Protein AF-A0AAN8C129-F1 (afdb_monomer_lite)

Organism: NCBI:txid159716

Structure (mmCIF, N/CA/C/O backbone):
data_AF-A0AAN8C129-F1
#
_entry.id   AF-A0AAN8C129-F1
#
loop_
_atom_site.group_PDB
_atom_site.id
_atom_site.type_symbol
_atom_site.label_atom_id
_atom_site.label_alt_id
_atom_site.label_comp_id
_atom_site.label_asym_id
_atom_site.label_entity_id
_atom_site.label_seq_id
_atom_site.pdbx_PDB_ins_code
_atom_site.Cartn_x
_atom_site.Cartn_y
_atom_site.Cartn_z
_atom_site.occupancy
_atom_site.B_iso_or_equiv
_atom_site.auth_seq_id
_atom_site.auth_comp_id
_atom_site.auth_asym_id
_atom_site.auth_atom_id
_atom_site.pdbx_PDB_model_num
ATOM 1 N N . MET A 1 1 ? 34.364 12.014 88.360 1.00 37.16 1 MET A N 1
ATOM 2 C CA . MET A 1 1 ? 34.337 11.583 86.948 1.00 37.16 1 MET A CA 1
ATOM 3 C C . MET A 1 1 ? 32.958 11.896 86.397 1.00 37.16 1 MET A C 1
ATOM 5 O O . MET A 1 1 ? 31.970 11.493 86.994 1.00 37.16 1 MET A O 1
ATOM 9 N N . GLU A 1 2 ? 32.929 12.710 85.346 1.00 46.66 2 GLU A N 1
ATOM 10 C CA . GLU A 1 2 ? 31.750 13.210 84.631 1.00 46.66 2 GLU A CA 1
ATOM 11 C C . GLU A 1 2 ? 30.920 12.053 84.043 1.00 46.66 2 GLU A C 1
ATOM 13 O O . GLU A 1 2 ? 31.476 11.135 83.444 1.00 46.66 2 GLU A O 1
ATOM 18 N N . GLY A 1 3 ? 29.594 12.095 84.185 1.00 42.53 3 GLY A N 1
ATOM 19 C CA . GLY A 1 3 ? 28.693 11.051 83.686 1.00 42.53 3 GLY A CA 1
ATOM 20 C C . GLY A 1 3 ? 27.342 11.611 83.254 1.00 42.53 3 GLY A C 1
ATOM 21 O O . GLY A 1 3 ? 26.311 11.287 83.833 1.00 42.53 3 GLY A O 1
ATOM 22 N N . ARG A 1 4 ? 27.342 12.486 82.245 1.00 45.75 4 ARG A N 1
ATOM 23 C CA . ARG A 1 4 ? 26.137 13.079 81.644 1.00 45.75 4 ARG A CA 1
ATOM 24 C C . ARG A 1 4 ? 25.381 12.002 80.848 1.00 45.75 4 ARG A C 1
ATOM 26 O O . ARG A 1 4 ? 25.879 11.539 79.824 1.00 45.75 4 ARG A O 1
ATOM 33 N N . ARG A 1 5 ? 24.180 11.598 81.281 1.00 52.62 5 ARG A N 1
ATOM 34 C CA . ARG A 1 5 ? 23.307 10.676 80.526 1.00 52.62 5 ARG A CA 1
ATOM 35 C C . ARG A 1 5 ? 22.018 11.403 80.129 1.00 52.62 5 ARG A C 1
ATOM 37 O O . ARG A 1 5 ? 21.308 11.936 80.974 1.00 52.62 5 ARG A O 1
ATOM 44 N N . ALA A 1 6 ? 21.792 11.489 78.818 1.00 58.91 6 ALA A N 1
ATOM 45 C CA . ALA A 1 6 ? 20.725 12.252 78.173 1.00 58.91 6 ALA A CA 1
ATOM 46 C C . ALA A 1 6 ? 19.313 11.764 78.556 1.00 58.91 6 ALA A C 1
ATOM 48 O O . ALA A 1 6 ? 19.126 10.562 78.770 1.00 58.91 6 ALA A O 1
ATOM 49 N N . PRO A 1 7 ? 18.296 12.649 78.574 1.00 45.47 7 PRO A N 1
ATOM 50 C CA . PRO A 1 7 ? 16.923 12.224 78.774 1.00 45.47 7 PRO A CA 1
ATOM 51 C C . PRO A 1 7 ? 16.433 11.515 77.507 1.00 45.47 7 PRO A C 1
ATOM 53 O O . PRO A 1 7 ? 16.384 12.085 76.414 1.00 45.47 7 PRO A O 1
ATOM 56 N N . ARG A 1 8 ? 16.081 10.239 77.662 1.00 48.97 8 ARG A N 1
ATOM 57 C CA . ARG A 1 8 ? 15.395 9.439 76.648 1.00 48.97 8 ARG A CA 1
ATOM 58 C C . ARG A 1 8 ? 14.012 10.064 76.444 1.00 48.97 8 ARG A C 1
ATOM 60 O O . ARG A 1 8 ? 13.158 9.964 77.318 1.00 48.97 8 ARG A O 1
ATOM 67 N N . ARG A 1 9 ? 13.801 10.744 75.313 1.00 44.56 9 ARG A N 1
ATOM 68 C CA . ARG A 1 9 ? 12.475 11.225 74.907 1.00 44.56 9 ARG A CA 1
ATOM 69 C C . ARG A 1 9 ? 11.603 10.005 74.615 1.00 44.56 9 ARG A C 1
ATOM 71 O O . ARG A 1 9 ? 11.761 9.360 73.583 1.00 44.56 9 ARG A O 1
ATOM 78 N N . THR A 1 10 ? 10.725 9.660 75.549 1.00 46.16 10 THR A N 1
ATOM 79 C CA . THR A 1 10 ? 9.624 8.727 75.317 1.00 46.16 10 THR A CA 1
ATOM 80 C C . THR A 1 10 ? 8.627 9.407 74.389 1.00 46.16 10 THR A C 1
ATOM 82 O O . THR A 1 10 ? 7.914 10.325 74.788 1.00 46.16 10 THR A O 1
ATOM 85 N N . LEU A 1 11 ? 8.636 8.989 73.124 1.00 49.28 11 LEU A N 1
ATOM 86 C CA . LEU A 1 11 ? 7.640 9.361 72.130 1.00 49.28 11 LEU A CA 1
ATOM 87 C C . LEU A 1 11 ? 6.308 8.723 72.558 1.00 49.28 11 LEU A C 1
ATOM 89 O O . LEU A 1 11 ? 6.124 7.516 72.414 1.00 49.28 11 LEU A O 1
ATOM 93 N N . SER A 1 12 ? 5.420 9.517 73.157 1.00 51.78 12 SER A N 1
ATOM 94 C CA . SER A 1 12 ? 4.044 9.106 73.439 1.00 51.78 12 SER A CA 1
ATOM 95 C C . SER A 1 12 ? 3.345 8.865 72.105 1.00 51.78 12 SER A C 1
ATOM 97 O O . SER A 1 12 ? 3.180 9.791 71.313 1.00 51.78 12 SER A O 1
ATOM 99 N N . ALA A 1 13 ? 2.998 7.612 71.826 1.00 50.47 13 ALA A N 1
ATOM 100 C CA . ALA A 1 13 ? 2.243 7.252 70.639 1.00 50.47 13 ALA A CA 1
ATOM 101 C C . ALA A 1 13 ? 0.787 7.697 70.831 1.00 50.47 13 ALA A C 1
ATOM 103 O O . ALA A 1 13 ? 0.021 7.046 71.539 1.00 50.47 13 ALA A O 1
ATOM 104 N N . ASP A 1 14 ? 0.416 8.820 70.217 1.00 52.75 14 ASP A N 1
ATOM 105 C CA . ASP A 1 14 ? -0.973 9.265 70.153 1.00 52.75 14 ASP A CA 1
ATOM 106 C C . ASP A 1 14 ? -1.791 8.289 69.280 1.00 52.75 14 ASP A C 1
ATOM 108 O O . ASP A 1 14 ? -1.520 8.158 68.077 1.00 52.75 14 ASP A O 1
ATOM 112 N N . PRO A 1 15 ? -2.822 7.612 69.824 1.00 55.88 15 PRO A N 1
ATOM 113 C CA . PRO A 1 15 ? -3.571 6.571 69.109 1.00 55.88 15 PRO A CA 1
ATOM 114 C C . PRO A 1 15 ? -4.330 7.106 67.882 1.00 55.88 15 PRO A C 1
ATOM 116 O O . PRO A 1 15 ? -4.676 6.351 66.974 1.00 55.88 15 PRO A O 1
ATOM 119 N N . LYS A 1 16 ? -4.545 8.426 67.811 1.00 54.38 16 LYS A N 1
ATOM 120 C CA . LYS A 1 16 ? -5.232 9.106 66.704 1.00 54.38 16 LYS A CA 1
ATOM 121 C C . LYS A 1 16 ? -4.349 9.266 65.457 1.00 54.38 16 LYS A C 1
ATOM 123 O O . LYS A 1 16 ? -4.866 9.265 64.343 1.00 54.38 16 LYS A O 1
ATOM 128 N N . VAL A 1 17 ? -3.026 9.348 65.635 1.00 55.78 17 VAL A N 1
ATOM 129 C CA . VAL A 1 17 ? -2.042 9.461 64.539 1.00 55.78 17 VAL A CA 1
ATOM 130 C C . VAL A 1 17 ? -1.794 8.099 63.883 1.00 55.78 17 VAL A C 1
ATOM 132 O O . VAL A 1 17 ? -1.679 8.013 62.661 1.00 55.78 17 VAL A O 1
ATOM 135 N N . GLY A 1 18 ? -1.804 7.019 64.674 1.00 56.31 18 GLY A N 1
ATOM 136 C CA . GLY A 1 18 ? -1.664 5.649 64.168 1.00 56.31 18 GLY A CA 1
ATOM 137 C C . GLY A 1 18 ? -2.826 5.208 63.271 1.00 56.31 18 GLY A C 1
ATOM 138 O O . GLY A 1 18 ? -2.606 4.534 62.266 1.00 56.31 18 GLY A O 1
ATOM 139 N N . ALA A 1 19 ? -4.053 5.640 63.577 1.00 60.06 19 ALA A N 1
ATOM 140 C CA . ALA A 1 19 ? -5.239 5.322 62.778 1.00 60.06 19 ALA A CA 1
ATOM 141 C C . ALA A 1 19 ? -5.214 5.986 61.388 1.00 60.06 19 ALA A C 1
ATOM 143 O O . ALA A 1 19 ? -5.553 5.361 60.388 1.00 60.06 19 ALA A O 1
ATOM 144 N N . LEU A 1 20 ? -4.757 7.238 61.293 1.00 60.72 20 LEU A N 1
ATOM 145 C CA . LEU A 1 20 ? -4.672 7.935 60.008 1.00 60.72 20 LEU A CA 1
ATOM 146 C C . LEU A 1 20 ? -3.512 7.403 59.149 1.00 60.72 20 LEU A C 1
ATOM 148 O O . LEU A 1 20 ? -3.668 7.205 57.946 1.00 60.72 20 LEU A O 1
ATOM 152 N N . ALA A 1 21 ? -2.370 7.104 59.776 1.00 64.44 21 ALA A N 1
ATOM 153 C CA . ALA A 1 21 ? -1.211 6.529 59.096 1.00 64.44 21 ALA A CA 1
ATOM 154 C C . ALA A 1 21 ? -1.483 5.111 58.560 1.00 64.44 21 ALA A C 1
ATOM 156 O O . ALA A 1 21 ? -1.028 4.767 57.471 1.00 64.44 21 ALA A O 1
ATOM 157 N N . THR A 1 22 ? -2.263 4.302 59.284 1.00 65.25 22 THR A N 1
ATOM 158 C CA . THR A 1 22 ? -2.673 2.963 58.828 1.00 65.25 22 THR A CA 1
ATOM 159 C C . THR A 1 22 ? -3.701 3.021 57.703 1.00 65.25 22 THR A C 1
ATOM 161 O O . THR A 1 22 ? -3.589 2.237 56.766 1.00 65.25 22 THR A O 1
ATOM 164 N N . LEU A 1 23 ? -4.638 3.975 57.717 1.00 64.75 23 LEU A N 1
ATOM 165 C CA . LEU A 1 23 ? -5.583 4.176 56.610 1.00 64.75 23 LEU A CA 1
ATOM 166 C C . LEU A 1 23 ? -4.886 4.637 55.321 1.00 64.75 23 LEU A C 1
ATOM 168 O O . LEU A 1 23 ? -5.188 4.118 54.249 1.00 64.75 23 LEU A O 1
ATOM 172 N N . ILE A 1 24 ? -3.919 5.556 55.421 1.00 70.19 24 ILE A N 1
ATOM 173 C CA . ILE A 1 24 ? -3.118 6.027 54.277 1.00 70.19 24 ILE A CA 1
ATOM 174 C C . ILE A 1 24 ? -2.178 4.920 53.775 1.00 70.19 24 ILE A C 1
ATOM 176 O O . ILE A 1 24 ? -2.064 4.708 52.569 1.00 70.19 24 ILE A O 1
ATOM 180 N N . GLY A 1 25 ? -1.549 4.168 54.684 1.00 69.38 25 GLY A N 1
ATOM 181 C CA . GLY A 1 25 ? -0.723 3.009 54.338 1.00 69.38 25 GLY A CA 1
ATOM 182 C C . GLY A 1 25 ? -1.524 1.884 53.677 1.00 69.38 25 GLY A C 1
ATOM 183 O O . GLY A 1 25 ? -1.066 1.298 52.702 1.00 69.38 25 GLY A O 1
ATOM 184 N N . CYS A 1 26 ? -2.748 1.627 54.146 1.00 66.88 26 CYS A N 1
ATOM 185 C CA . CYS A 1 26 ? -3.666 0.657 53.552 1.00 66.88 26 CYS A CA 1
ATOM 186 C C . CYS A 1 26 ? -4.143 1.105 52.159 1.00 66.88 26 CYS A C 1
ATOM 188 O O . CYS A 1 26 ? -4.176 0.287 51.246 1.00 66.88 26 CYS A O 1
ATOM 190 N N . TRP A 1 27 ? -4.401 2.404 51.954 1.00 65.94 27 TRP A N 1
ATOM 191 C CA . TRP A 1 27 ? -4.682 2.983 50.631 1.00 65.94 27 TRP A CA 1
ATOM 192 C C . TRP A 1 27 ? -3.496 2.877 49.657 1.00 65.94 27 TRP A C 1
ATOM 194 O O . TRP A 1 27 ? -3.701 2.606 48.477 1.00 65.94 27 TRP A O 1
ATOM 204 N N . LEU A 1 28 ? -2.260 3.044 50.139 1.00 64.62 28 LEU A N 1
ATOM 205 C CA . LEU A 1 28 ? -1.039 2.887 49.333 1.00 64.62 28 LEU A CA 1
ATOM 206 C C . LEU A 1 28 ? -0.741 1.419 48.985 1.00 64.62 28 LEU A C 1
ATOM 208 O O . LEU A 1 28 ? -0.259 1.145 47.891 1.00 64.62 28 LEU A O 1
ATOM 212 N N . LEU A 1 29 ? -1.049 0.477 49.883 1.00 62.16 29 LEU A N 1
ATOM 213 C CA . LEU A 1 29 ? -0.923 -0.971 49.648 1.00 62.16 29 LEU A CA 1
ATOM 214 C C . LEU A 1 29 ? -2.046 -1.532 48.760 1.00 62.16 29 LEU A C 1
ATOM 216 O O . LEU A 1 29 ? -1.849 -2.549 48.100 1.00 62.16 29 LEU A O 1
ATOM 220 N N . ALA A 1 30 ? -3.213 -0.883 48.749 1.00 60.06 30 ALA A N 1
ATOM 221 C CA . ALA A 1 30 ? -4.370 -1.279 47.953 1.00 60.06 30 ALA A CA 1
ATOM 222 C C . ALA A 1 30 ? -4.444 -0.591 46.586 1.00 60.06 30 ALA A C 1
ATOM 224 O O . ALA A 1 30 ? -5.322 -0.952 45.809 1.00 60.06 30 ALA A O 1
ATOM 225 N N . ALA A 1 31 ? -3.566 0.374 46.280 1.00 65.12 31 ALA A N 1
ATOM 226 C CA . ALA A 1 31 ? -3.476 0.955 44.949 1.00 65.12 31 ALA A CA 1
ATOM 227 C C . ALA A 1 31 ? -2.978 -0.134 43.988 1.00 65.12 31 ALA A C 1
ATOM 229 O O . ALA A 1 31 ? -1.795 -0.487 44.020 1.00 65.12 31 ALA A O 1
ATOM 230 N N . PRO A 1 32 ? -3.840 -0.696 43.123 1.00 62.12 32 PRO A N 1
ATOM 231 C CA . PRO A 1 32 ? -3.362 -1.561 42.069 1.00 62.12 32 PRO A CA 1
ATOM 232 C C . PRO A 1 32 ? -2.458 -0.673 41.223 1.00 62.12 32 PRO A C 1
ATOM 234 O O . PRO A 1 32 ? -2.844 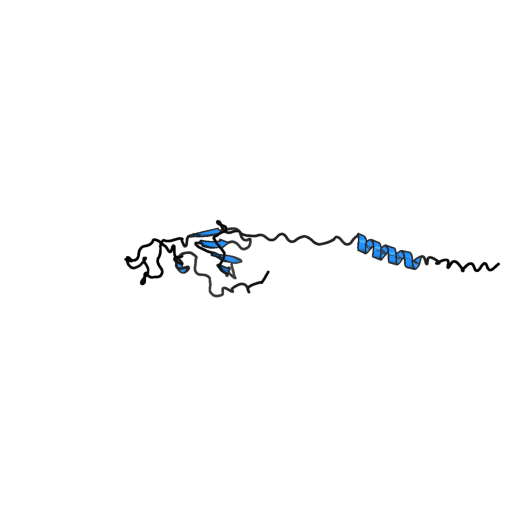0.440 40.853 1.00 62.12 32 PRO A O 1
ATOM 237 N N . ALA A 1 33 ? -1.247 -1.135 40.934 1.00 64.62 33 ALA A N 1
ATOM 238 C CA . ALA A 1 33 ? -0.466 -0.565 39.856 1.00 64.62 33 ALA A CA 1
ATOM 239 C C . ALA A 1 33 ? -1.271 -0.784 38.565 1.00 64.62 33 ALA A C 1
ATOM 241 O O . ALA A 1 33 ? -1.091 -1.777 37.865 1.00 64.62 33 ALA A O 1
ATOM 242 N N . PHE A 1 34 ? -2.202 0.125 38.264 1.00 58.75 34 PHE A N 1
ATOM 243 C CA . PHE A 1 34 ? -2.934 0.200 37.005 1.00 58.75 34 PHE A CA 1
ATOM 244 C C . PHE A 1 34 ? -1.996 0.725 35.913 1.00 58.75 34 PHE A C 1
ATOM 246 O O . PHE A 1 34 ? -2.297 1.669 35.194 1.00 58.75 34 PHE A O 1
ATOM 253 N N . CYS A 1 35 ? -0.833 0.098 35.784 1.00 64.75 35 CYS A N 1
ATOM 254 C CA . CYS A 1 35 ? -0.084 0.088 34.547 1.00 64.75 35 CYS A CA 1
ATOM 255 C C . CYS A 1 35 ? -0.552 -1.157 33.797 1.00 64.75 35 CYS A C 1
ATOM 257 O O . CYS A 1 35 ? 0.174 -2.142 33.676 1.00 64.75 35 CYS A O 1
ATOM 259 N N . THR A 1 36 ? -1.803 -1.145 33.333 1.00 65.06 36 THR A N 1
ATOM 260 C CA . THR A 1 36 ? -2.205 -2.061 32.271 1.00 65.06 36 THR A CA 1
ATOM 261 C C . THR A 1 36 ? -1.384 -1.659 31.053 1.00 65.06 36 THR A C 1
ATOM 263 O O . THR A 1 36 ? -1.660 -0.651 30.407 1.00 65.06 36 THR A O 1
ATOM 266 N N . GLY A 1 37 ? -0.292 -2.383 30.79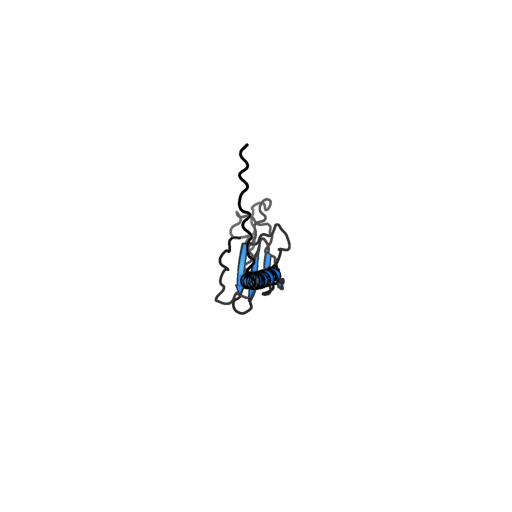4 1.00 69.75 37 GLY A N 1
ATOM 267 C CA . GLY A 1 37 ? 0.508 -2.182 29.593 1.00 69.75 37 GLY A CA 1
ATOM 268 C C . GLY A 1 37 ? -0.418 -2.280 28.386 1.00 69.75 37 GLY A C 1
ATOM 269 O O . GLY A 1 37 ? -0.964 -3.348 28.117 1.00 69.75 37 GLY A O 1
ATOM 270 N N . GLN A 1 38 ? -0.665 -1.156 27.714 1.00 72.69 38 GLN A N 1
ATOM 271 C CA . GLN A 1 38 ? -1.531 -1.132 26.544 1.00 72.69 38 GLN A CA 1
ATOM 272 C C . GLN A 1 38 ? -0.825 -1.895 25.424 1.00 72.69 38 GLN A C 1
ATOM 274 O O . GLN A 1 38 ? 0.242 -1.496 24.959 1.00 72.69 38 GLN A O 1
ATOM 279 N N . THR A 1 39 ? -1.398 -3.024 25.016 1.00 82.44 39 THR A N 1
ATOM 280 C CA . THR A 1 39 ? -0.937 -3.771 23.851 1.00 82.44 39 THR A CA 1
ATOM 281 C C . THR A 1 39 ? -1.548 -3.142 22.606 1.00 82.44 39 THR A C 1
ATOM 283 O O . THR A 1 39 ? -2.763 -3.140 22.417 1.00 82.44 39 THR A O 1
ATOM 286 N N . PHE A 1 40 ? -0.702 -2.574 21.750 1.00 86.25 40 PHE A N 1
ATOM 287 C CA . PHE A 1 40 ? -1.135 -2.025 20.471 1.00 86.25 40 PHE A CA 1
ATOM 288 C C . PHE A 1 40 ? -1.067 -3.102 19.393 1.00 86.25 40 PHE A C 1
ATOM 290 O O . PHE A 1 40 ? -0.085 -3.840 19.291 1.00 86.25 40 PHE A O 1
ATOM 297 N N . THR A 1 41 ? -2.102 -3.175 18.558 1.00 91.44 41 THR A N 1
ATOM 298 C CA . THR A 1 41 ? -2.026 -3.921 17.301 1.00 91.44 41 THR A CA 1
ATOM 299 C C . THR A 1 41 ? -0.970 -3.273 16.413 1.00 91.44 41 THR A C 1
ATOM 301 O O . THR A 1 41 ? -0.893 -2.047 16.340 1.00 91.44 41 THR A O 1
ATOM 304 N N . THR A 1 42 ? -0.173 -4.084 15.723 1.00 92.56 42 THR A N 1
ATOM 305 C CA . THR A 1 42 ? 0.864 -3.619 14.798 1.00 92.56 42 THR A CA 1
ATOM 306 C C . THR A 1 42 ? 0.766 -4.382 13.484 1.00 92.56 42 THR A C 1
ATOM 308 O O . THR A 1 42 ? 0.313 -5.527 13.455 1.00 92.56 42 THR A O 1
ATOM 311 N N . PHE A 1 43 ? 1.202 -3.749 12.400 1.00 95.38 43 PHE A N 1
ATOM 312 C CA . PHE A 1 43 ? 1.300 -4.361 11.082 1.00 95.38 43 PHE A CA 1
ATOM 313 C C . PHE A 1 43 ? 2.736 -4.268 10.576 1.00 95.38 43 PHE A C 1
ATOM 315 O O . PHE A 1 43 ? 3.384 -3.225 10.688 1.00 95.38 43 PHE A O 1
ATOM 322 N N . HIS A 1 44 ? 3.216 -5.357 9.984 1.00 95.44 44 HIS A N 1
ATOM 323 C CA . HIS A 1 44 ? 4.548 -5.442 9.403 1.00 95.44 44 HIS A CA 1
ATOM 324 C C . HIS A 1 44 ? 4.448 -5.689 7.896 1.00 95.44 44 HIS A C 1
ATOM 326 O O . HIS A 1 44 ? 3.569 -6.437 7.464 1.00 95.44 44 HIS A O 1
ATOM 332 N N . PRO A 1 45 ? 5.332 -5.074 7.091 1.00 93.12 45 PRO A N 1
ATOM 333 C CA . PRO A 1 45 ? 5.364 -5.330 5.660 1.00 93.12 45 PRO A CA 1
ATOM 334 C C . PRO A 1 45 ? 5.783 -6.778 5.391 1.00 93.12 45 PRO A C 1
ATOM 336 O O . PRO A 1 45 ? 6.500 -7.391 6.184 1.00 93.12 45 PRO A O 1
ATOM 339 N N . GLU A 1 46 ? 5.380 -7.300 4.234 1.00 92.56 46 GLU A N 1
ATOM 340 C CA . GLU A 1 46 ? 5.706 -8.667 3.807 1.00 92.56 46 GLU A CA 1
ATOM 341 C C . GLU A 1 46 ? 7.223 -8.914 3.723 1.00 92.56 46 GLU A C 1
ATOM 343 O O . GLU A 1 46 ? 7.702 -10.011 4.010 1.00 92.56 46 GLU A O 1
ATOM 348 N N . ARG A 1 47 ? 8.002 -7.871 3.401 1.00 92.50 47 ARG A N 1
ATOM 349 C CA . ARG A 1 47 ? 9.469 -7.902 3.422 1.00 92.50 47 ARG A CA 1
ATOM 350 C C . ARG A 1 47 ? 10.027 -6.718 4.207 1.00 92.50 47 ARG A C 1
ATOM 352 O O . ARG A 1 47 ? 9.501 -5.612 4.133 1.00 92.50 47 ARG A O 1
ATOM 359 N N . ARG A 1 48 ? 11.122 -6.931 4.945 1.00 91.69 48 ARG A N 1
ATOM 360 C CA . ARG A 1 48 ? 11.730 -5.894 5.807 1.00 91.69 48 ARG A CA 1
ATOM 361 C C . ARG A 1 48 ? 12.383 -4.755 5.023 1.00 91.69 48 ARG A C 1
ATOM 363 O O . ARG A 1 48 ? 12.464 -3.645 5.534 1.00 91.69 48 ARG A O 1
ATOM 370 N N . ASP A 1 49 ? 12.838 -5.024 3.804 1.00 91.44 49 ASP A N 1
ATOM 371 C CA . ASP A 1 49 ? 13.354 -4.024 2.864 1.00 91.44 49 ASP A CA 1
ATOM 372 C C . ASP A 1 49 ? 12.237 -3.156 2.266 1.00 91.44 49 ASP A C 1
ATOM 374 O O . ASP A 1 49 ? 12.506 -2.084 1.716 1.00 91.44 49 ASP A O 1
ATOM 378 N N . TRP A 1 50 ? 10.974 -3.577 2.404 1.00 92.56 50 TRP A N 1
ATOM 379 C CA . TRP A 1 50 ? 9.826 -2.815 1.937 1.00 92.56 50 TRP A CA 1
ATOM 380 C C . TRP A 1 50 ? 9.360 -1.789 2.960 1.00 92.56 50 TRP A C 1
ATOM 382 O O . TRP A 1 50 ? 8.334 -1.938 3.621 1.00 92.56 50 TRP A O 1
ATOM 392 N N . LEU A 1 51 ? 10.147 -0.722 3.073 1.00 92.06 51 LEU A N 1
ATOM 393 C CA . LEU A 1 51 ? 9.886 0.384 3.988 1.00 92.06 51 LEU A CA 1
ATOM 394 C C . LEU A 1 51 ? 8.574 1.109 3.655 1.00 92.06 51 LEU A C 1
ATOM 396 O O . LEU A 1 51 ? 8.229 1.308 2.487 1.00 92.06 51 LEU A O 1
ATOM 400 N N . PHE A 1 52 ? 7.861 1.535 4.695 1.00 94.19 52 PHE A N 1
ATOM 401 C CA . PHE A 1 52 ? 6.688 2.394 4.561 1.00 94.19 52 PHE A CA 1
ATOM 402 C C . PHE A 1 52 ? 7.098 3.819 4.167 1.00 94.19 52 PHE A C 1
ATOM 404 O O . PHE A 1 52 ? 8.090 4.345 4.664 1.00 94.19 52 PHE A O 1
ATOM 411 N N . ASN A 1 53 ? 6.311 4.445 3.292 1.00 89.88 53 ASN A N 1
ATOM 412 C CA . ASN A 1 53 ? 6.534 5.800 2.781 1.00 89.88 53 ASN A CA 1
ATOM 413 C C . ASN A 1 53 ? 5.414 6.756 3.221 1.00 89.88 53 ASN A C 1
ATOM 415 O O . ASN A 1 53 ? 5.680 7.817 3.776 1.00 89.88 53 ASN A O 1
ATOM 419 N N . HIS A 1 54 ? 4.153 6.379 2.980 1.00 88.75 54 HIS A N 1
ATOM 420 C CA . HIS A 1 54 ? 2.988 7.228 3.246 1.00 88.75 54 HIS A CA 1
ATOM 421 C C . HIS A 1 54 ? 1.878 6.434 3.929 1.00 88.75 54 HIS A C 1
ATOM 423 O O . HIS A 1 54 ? 1.700 5.252 3.644 1.00 88.75 54 HIS A O 1
ATOM 429 N N . LEU A 1 55 ? 1.101 7.097 4.785 1.00 91.94 55 LEU A N 1
ATOM 430 C CA . LEU A 1 55 ? -0.075 6.526 5.432 1.00 91.94 55 LEU A CA 1
ATOM 431 C C . LEU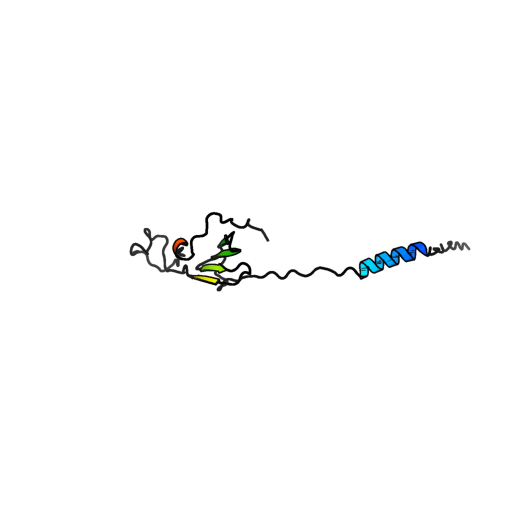 A 1 55 ? -1.223 7.528 5.377 1.00 91.94 55 LEU A C 1
ATOM 433 O O . LEU A 1 55 ? -1.030 8.725 5.589 1.00 91.94 55 LEU A O 1
ATOM 437 N N . THR A 1 56 ? -2.424 7.033 5.115 1.00 88.75 56 THR A N 1
ATOM 438 C CA . THR A 1 56 ? -3.655 7.815 5.202 1.00 88.75 56 THR A CA 1
ATOM 439 C C . THR A 1 56 ? -4.787 6.962 5.758 1.00 88.75 56 THR A C 1
ATOM 441 O O . THR A 1 56 ? -4.788 5.737 5.617 1.00 88.75 56 THR A O 1
ATOM 444 N N . VAL A 1 57 ? -5.749 7.613 6.406 1.00 92.81 57 VAL A N 1
ATOM 445 C CA . VAL A 1 57 ? -6.924 6.964 6.988 1.00 92.81 57 VAL A CA 1
ATOM 446 C C . VAL A 1 57 ? -8.170 7.518 6.320 1.00 92.81 57 VAL A C 1
ATOM 448 O O . VA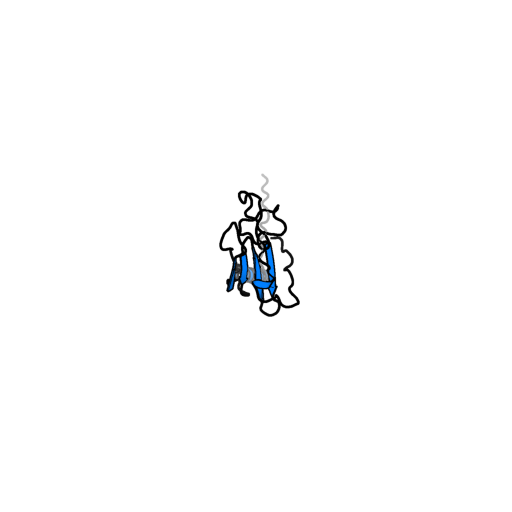L A 1 57 ? -8.353 8.729 6.178 1.00 92.81 57 VAL A O 1
ATOM 451 N N . HIS A 1 58 ? -9.052 6.621 5.910 1.00 88.31 58 HIS A N 1
ATOM 452 C CA . HIS A 1 58 ? -10.351 6.981 5.379 1.00 88.31 58 HIS A CA 1
ATOM 453 C C . HIS A 1 58 ? -11.293 7.378 6.514 1.00 88.31 58 HIS A C 1
ATOM 455 O O . HIS A 1 58 ? -11.602 6.559 7.375 1.00 88.31 58 HIS A O 1
ATOM 461 N N . GLN A 1 59 ? -11.825 8.602 6.478 1.00 89.44 59 GLN A N 1
ATOM 462 C CA . GLN A 1 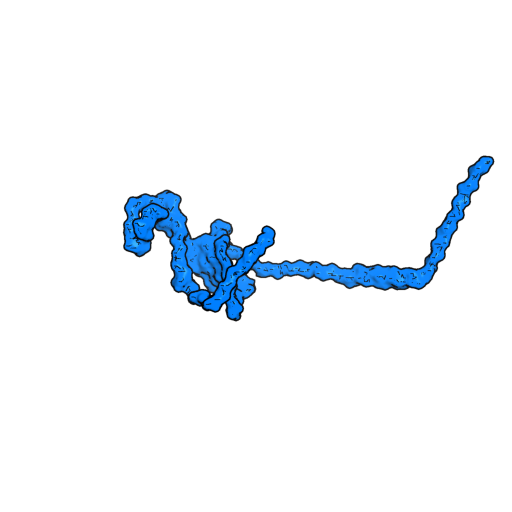59 ? -12.593 9.157 7.600 1.00 89.44 59 GLN A CA 1
ATOM 463 C C . GLN A 1 59 ? -13.838 8.336 7.970 1.00 89.44 59 GLN A C 1
ATOM 465 O O . GLN A 1 59 ? -14.055 8.048 9.138 1.00 89.44 59 GLN A O 1
ATOM 470 N N . THR A 1 60 ? -14.647 7.939 6.984 1.00 90.31 60 THR A N 1
ATOM 471 C CA . THR A 1 60 ? -15.919 7.244 7.254 1.00 90.31 60 THR A CA 1
ATOM 472 C C . THR A 1 60 ? -15.746 5.771 7.618 1.00 90.31 60 THR A C 1
ATOM 474 O O . THR A 1 60 ? -16.437 5.270 8.494 1.00 90.31 60 THR A O 1
ATOM 477 N N . THR A 1 61 ? -14.854 5.054 6.929 1.00 91.44 61 THR A N 1
ATOM 478 C CA . THR A 1 61 ? -14.705 3.598 7.088 1.00 91.44 61 THR A CA 1
ATOM 479 C C . THR A 1 61 ? -13.636 3.210 8.103 1.00 91.44 61 THR A C 1
ATOM 481 O O . THR A 1 61 ? -13.586 2.054 8.510 1.00 91.44 61 THR A O 1
ATOM 484 N N . GLY A 1 62 ? -12.741 4.132 8.475 1.00 92.00 62 GLY A N 1
ATOM 485 C CA . GLY A 1 62 ? -11.572 3.830 9.300 1.00 92.00 62 GLY A CA 1
ATOM 486 C C . GLY A 1 62 ? -10.538 2.937 8.608 1.00 92.00 62 GLY A C 1
ATOM 487 O O . GLY A 1 62 ? -9.607 2.479 9.261 1.00 92.00 62 GLY A O 1
ATOM 488 N N . ALA A 1 63 ? -10.682 2.666 7.304 1.00 92.69 63 ALA A N 1
ATOM 489 C CA . ALA A 1 63 ? -9.705 1.889 6.552 1.00 92.69 63 ALA A CA 1
ATOM 490 C C . ALA A 1 63 ? -8.384 2.658 6.431 1.00 92.69 63 ALA A C 1
ATOM 492 O O . ALA A 1 63 ? -8.382 3.861 6.145 1.00 92.69 63 ALA A O 1
ATOM 493 N N . LEU A 1 64 ? -7.268 1.956 6.607 1.00 93.81 64 LEU A N 1
ATOM 494 C CA . LEU A 1 64 ? -5.934 2.522 6.452 1.00 93.81 64 LEU A CA 1
ATOM 495 C C . LEU A 1 64 ? -5.380 2.169 5.078 1.00 93.81 64 LEU A C 1
ATOM 497 O O . LEU A 1 64 ? -5.496 1.030 4.628 1.00 93.81 64 LEU A O 1
ATOM 501 N N . TYR A 1 65 ? -4.729 3.135 4.445 1.00 93.69 65 TYR A N 1
ATOM 502 C CA . TYR A 1 65 ? -3.999 2.942 3.202 1.00 93.69 65 TYR A CA 1
ATOM 503 C C . TYR A 1 65 ? -2.538 3.309 3.424 1.00 93.69 65 TYR A C 1
ATOM 505 O O . TYR A 1 65 ? -2.231 4.431 3.833 1.00 93.69 65 TYR A O 1
ATOM 513 N N . ILE A 1 66 ? -1.643 2.354 3.183 1.00 94.19 66 ILE A N 1
ATOM 514 C CA . ILE A 1 66 ? -0.210 2.483 3.452 1.00 94.19 66 ILE A CA 1
ATOM 515 C C . ILE A 1 66 ? 0.554 2.258 2.150 1.00 94.19 66 ILE A C 1
ATOM 517 O O . ILE A 1 66 ? 0.495 1.177 1.569 1.00 94.19 66 ILE A O 1
ATOM 521 N N . GLY A 1 67 ? 1.285 3.270 1.694 1.00 92.44 67 GLY A N 1
ATOM 522 C CA . GLY A 1 67 ? 2.243 3.140 0.601 1.00 92.44 67 GLY A CA 1
ATOM 523 C C . GLY A 1 67 ? 3.589 2.672 1.139 1.00 92.44 67 GLY A C 1
ATOM 524 O O . GLY A 1 67 ? 4.121 3.281 2.067 1.00 92.44 67 GLY A O 1
ATOM 525 N N . ALA A 1 68 ? 4.153 1.628 0.546 1.00 93.00 68 ALA A N 1
ATOM 526 C CA . ALA A 1 68 ? 5.460 1.072 0.868 1.00 93.00 68 ALA A CA 1
ATOM 527 C C . ALA A 1 68 ? 6.313 0.935 -0.400 1.00 93.00 68 ALA A C 1
ATOM 529 O O . ALA A 1 68 ? 5.863 1.204 -1.515 1.00 93.00 68 ALA A O 1
ATOM 530 N N . VAL A 1 69 ? 7.572 0.531 -0.254 1.00 89.69 69 VAL A N 1
ATOM 531 C CA . VAL A 1 69 ? 8.380 0.134 -1.414 1.00 89.69 69 VAL A CA 1
ATOM 532 C C . VAL A 1 69 ? 7.730 -1.074 -2.087 1.00 89.69 69 VAL A C 1
ATOM 534 O O . VAL A 1 69 ? 7.481 -2.077 -1.427 1.00 89.69 69 VAL A O 1
ATOM 537 N N . ASN A 1 70 ? 7.477 -0.971 -3.395 1.00 90.75 70 ASN A N 1
ATOM 538 C CA . ASN A 1 70 ? 6.912 -2.032 -4.238 1.00 90.75 70 ASN A CA 1
ATOM 539 C C . ASN A 1 70 ? 5.512 -2.526 -3.831 1.00 90.75 70 ASN A C 1
ATOM 541 O O . ASN A 1 70 ? 5.026 -3.497 -4.410 1.00 90.75 70 ASN A O 1
ATOM 545 N N . ARG A 1 71 ? 4.860 -1.884 -2.853 1.00 90.94 71 ARG A N 1
ATOM 546 C CA . ARG A 1 71 ? 3.562 -2.310 -2.329 1.00 90.94 71 ARG A CA 1
ATOM 547 C C . ARG A 1 71 ? 2.675 -1.143 -1.932 1.00 90.94 71 ARG A C 1
ATOM 549 O O . ARG A 1 71 ? 3.139 -0.155 -1.367 1.00 90.94 71 ARG A O 1
ATOM 556 N N . VAL A 1 72 ? 1.373 -1.315 -2.122 1.00 93.25 72 VAL A N 1
ATOM 557 C CA . VAL A 1 72 ? 0.337 -0.486 -1.497 1.00 93.25 72 VAL A CA 1
ATOM 558 C C . VAL A 1 72 ? -0.620 -1.394 -0.732 1.00 93.25 72 VAL A C 1
ATOM 560 O O . VAL A 1 72 ? -1.190 -2.322 -1.302 1.00 93.25 72 VAL A O 1
ATOM 563 N N . TYR A 1 73 ? -0.806 -1.123 0.557 1.00 93.62 73 TYR A N 1
ATOM 564 C CA . TYR A 1 73 ? -1.657 -1.912 1.443 1.00 93.62 73 TYR A CA 1
ATOM 565 C C . TYR A 1 73 ? -2.952 -1.173 1.773 1.00 93.62 73 TYR A C 1
ATOM 567 O O . TYR A 1 73 ? -2.930 0.021 2.077 1.00 93.62 73 TYR A O 1
ATOM 575 N N . LYS A 1 74 ? -4.065 -1.906 1.796 1.00 94.69 74 LYS A N 1
ATOM 576 C CA . LYS A 1 74 ? -5.320 -1.512 2.441 1.00 94.69 74 LYS A CA 1
ATOM 577 C C . LYS A 1 74 ? -5.525 -2.385 3.671 1.00 94.69 74 LYS A C 1
ATOM 579 O O . LYS A 1 74 ? -5.537 -3.611 3.558 1.00 94.69 74 LYS A O 1
ATOM 584 N N . LEU A 1 75 ? -5.736 -1.764 4.823 1.00 95.56 75 LEU A N 1
ATOM 585 C CA . LEU A 1 75 ? -5.968 -2.437 6.094 1.00 95.56 75 LEU A CA 1
ATOM 586 C C . LEU A 1 75 ? -7.310 -2.013 6.690 1.00 95.56 75 LEU A C 1
ATOM 588 O O . LEU A 1 75 ? -7.830 -0.932 6.398 1.00 95.56 75 LEU A O 1
ATOM 592 N N . SER A 1 76 ? -7.865 -2.865 7.544 1.00 95.19 76 SER A N 1
ATOM 593 C CA . SER A 1 76 ? -8.980 -2.490 8.415 1.00 95.19 76 SER A CA 1
ATOM 594 C C . SER A 1 76 ? -8.515 -1.541 9.528 1.00 95.19 76 SER A C 1
ATOM 596 O O . SER A 1 76 ? -7.315 -1.393 9.761 1.00 95.19 76 SER A O 1
ATOM 598 N N . GLY A 1 77 ? -9.462 -0.960 10.273 1.00 92.81 77 GLY A N 1
ATOM 599 C CA . GLY A 1 77 ? -9.166 -0.118 11.441 1.00 92.81 77 GLY A CA 1
ATOM 600 C C . GLY A 1 77 ? -8.358 -0.813 12.549 1.00 92.81 77 GLY A C 1
ATOM 601 O O . GLY A 1 77 ? -7.701 -0.134 13.328 1.00 92.81 77 GLY A O 1
ATOM 602 N N . ASN A 1 78 ? -8.336 -2.151 12.573 1.00 94.06 78 ASN A N 1
ATOM 603 C CA . ASN A 1 78 ? -7.552 -2.957 13.519 1.00 94.06 78 ASN A CA 1
ATOM 604 C C . ASN A 1 78 ? -6.222 -3.448 12.919 1.00 94.06 78 ASN A C 1
ATOM 606 O O . ASN A 1 78 ? -5.657 -4.436 13.383 1.00 94.06 78 ASN A O 1
ATOM 610 N N . LEU A 1 79 ? -5.743 -2.796 11.852 1.00 94.44 79 LEU A N 1
ATOM 611 C CA . LEU A 1 79 ? -4.505 -3.128 11.140 1.00 94.44 79 LEU A CA 1
ATOM 612 C C . LEU A 1 79 ? -4.471 -4.544 10.537 1.00 94.44 79 LEU A C 1
ATOM 614 O O . LEU A 1 79 ? -3.400 -5.106 10.312 1.00 94.44 79 LEU A O 1
ATOM 618 N N . THR A 1 80 ? -5.633 -5.126 10.227 1.00 95.06 80 THR A N 1
ATOM 619 C CA . THR A 1 80 ? -5.689 -6.402 9.497 1.00 95.06 80 THR A CA 1
ATOM 620 C C . THR A 1 80 ? -5.564 -6.134 8.006 1.00 95.06 80 THR A C 1
ATOM 622 O O . THR A 1 80 ? -6.308 -5.314 7.465 1.00 95.06 80 THR A O 1
ATOM 625 N N . LEU A 1 81 ? -4.652 -6.827 7.326 1.00 95.00 81 LEU A N 1
ATOM 626 C CA . LEU A 1 81 ? -4.489 -6.701 5.881 1.00 95.00 81 LEU A CA 1
ATOM 627 C C . LEU A 1 81 ? -5.775 -7.124 5.154 1.00 95.00 81 LEU A C 1
ATOM 629 O O . LEU A 1 81 ? -6.262 -8.234 5.350 1.00 95.00 81 LEU A O 1
ATOM 633 N N . LEU A 1 82 ? -6.314 -6.234 4.321 1.00 94.44 82 LEU A N 1
ATOM 634 C CA . LEU A 1 82 ? -7.466 -6.508 3.458 1.00 94.44 82 LEU A CA 1
ATOM 635 C C . LEU A 1 82 ? -7.028 -6.689 2.007 1.00 94.44 82 LEU A C 1
ATOM 637 O O . LEU A 1 82 ? -7.501 -7.596 1.331 1.00 94.44 82 LEU A O 1
ATOM 641 N N . VAL A 1 83 ? -6.136 -5.819 1.524 1.00 93.25 83 VAL A N 1
ATOM 642 C CA . VAL A 1 83 ? -5.627 -5.868 0.149 1.00 93.25 83 VAL A CA 1
ATOM 643 C C . VAL A 1 83 ? -4.152 -5.474 0.118 1.00 93.25 83 VAL A C 1
ATOM 645 O O . VAL A 1 83 ? -3.747 -4.543 0.814 1.00 93.25 83 VAL A O 1
ATOM 648 N N . SER A 1 84 ? -3.364 -6.166 -0.705 1.00 93.25 84 SER A N 1
ATOM 649 C CA . SER A 1 84 ? -1.969 -5.845 -1.021 1.00 93.25 84 SER A CA 1
ATOM 650 C C . SER A 1 84 ? -1.831 -5.720 -2.534 1.00 93.25 84 SER A C 1
ATOM 652 O O . SER A 1 84 ? -2.171 -6.650 -3.263 1.00 93.25 84 SER A O 1
ATOM 654 N N . HIS A 1 85 ? -1.353 -4.573 -3.002 1.00 91.94 85 HIS A N 1
ATOM 655 C CA . HIS A 1 85 ? -1.122 -4.302 -4.416 1.00 91.94 85 HIS A CA 1
ATOM 656 C C . HIS A 1 85 ? 0.368 -4.247 -4.709 1.00 91.94 85 HIS A C 1
ATOM 658 O O . HIS A 1 85 ? 1.087 -3.476 -4.077 1.00 91.94 85 HIS A O 1
ATOM 664 N N . ASP A 1 86 ? 0.810 -5.036 -5.683 1.00 89.69 86 ASP A N 1
ATOM 665 C CA . ASP A 1 86 ? 2.155 -4.980 -6.247 1.00 89.69 86 ASP A CA 1
ATOM 666 C C . ASP A 1 86 ? 2.367 -3.695 -7.051 1.00 89.69 86 ASP A C 1
ATOM 668 O O . ASP A 1 86 ? 1.571 -3.347 -7.924 1.00 89.69 86 ASP A O 1
ATOM 672 N N . THR A 1 87 ? 3.460 -2.990 -6.766 1.00 86.25 87 THR A N 1
ATOM 673 C CA . THR A 1 87 ? 3.896 -1.806 -7.524 1.00 86.25 87 THR A CA 1
ATOM 674 C C . THR A 1 87 ? 5.358 -1.926 -7.967 1.00 86.25 87 THR A C 1
ATOM 676 O O . THR A 1 87 ? 6.053 -0.919 -8.078 1.00 86.25 87 THR A O 1
ATOM 679 N N . GLY A 1 88 ? 5.866 -3.149 -8.127 1.00 84.75 88 GLY A N 1
ATOM 680 C CA . GLY A 1 88 ? 7.235 -3.428 -8.560 1.00 84.75 88 GLY A CA 1
ATOM 681 C C . GLY A 1 88 ? 7.890 -4.574 -7.779 1.00 84.75 88 GLY A C 1
ATOM 682 O O . GLY A 1 88 ? 7.216 -5.269 -7.017 1.00 84.75 88 GLY A O 1
ATOM 683 N N . PRO A 1 89 ? 9.215 -4.758 -7.905 1.00 81.12 89 PRO A N 1
ATOM 684 C CA . PRO A 1 89 ? 10.139 -3.954 -8.704 1.00 81.12 89 PRO A CA 1
ATOM 685 C C . PRO A 1 89 ? 10.045 -4.293 -10.195 1.00 81.12 89 PRO A C 1
ATOM 687 O O . PRO A 1 89 ? 10.026 -5.466 -10.547 1.00 81.12 89 PRO A O 1
ATOM 690 N N . GLU A 1 90 ? 10.069 -3.269 -11.043 1.00 78.62 90 GLU A N 1
ATOM 691 C CA . GLU A 1 90 ? 10.160 -3.429 -12.496 1.00 78.62 90 GLU A CA 1
ATOM 692 C C . GLU A 1 90 ? 11.561 -3.007 -12.962 1.00 78.62 90 GLU A C 1
ATOM 694 O O . GLU A 1 90 ? 12.201 -2.156 -12.329 1.00 78.62 90 GLU A O 1
ATOM 699 N N . ASP A 1 91 ? 12.057 -3.614 -14.038 1.00 75.75 91 ASP A N 1
ATOM 700 C CA . ASP A 1 91 ? 13.302 -3.179 -14.671 1.00 75.75 91 ASP A CA 1
ATOM 701 C C . ASP A 1 91 ? 13.033 -1.860 -15.413 1.00 75.75 91 ASP A C 1
ATOM 703 O O . ASP A 1 91 ? 12.244 -1.811 -16.356 1.00 75.75 91 ASP A O 1
ATOM 707 N N . ASP A 1 92 ? 13.650 -0.765 -14.963 1.00 69.88 92 ASP A N 1
ATOM 708 C CA . ASP A 1 92 ? 13.373 0.574 -15.488 1.00 69.88 92 ASP A CA 1
ATOM 709 C C . ASP A 1 92 ? 14.564 1.511 -15.281 1.00 69.88 92 ASP A C 1
ATOM 711 O O . ASP A 1 92 ? 15.140 1.594 -14.196 1.00 69.88 92 ASP A O 1
ATOM 715 N N . ASN A 1 93 ? 14.926 2.267 -16.312 1.00 73.69 93 ASN A N 1
ATOM 716 C CA . ASN A 1 93 ? 16.055 3.188 -16.266 1.00 73.69 93 ASN A CA 1
ATOM 717 C C . ASN A 1 93 ? 15.545 4.634 -16.284 1.00 73.69 93 ASN A C 1
ATOM 719 O O . ASN A 1 93 ? 14.771 5.023 -17.150 1.00 73.69 93 ASN A O 1
ATOM 723 N N . LYS A 1 94 ? 16.029 5.468 -15.353 1.00 77.69 94 LYS A N 1
ATOM 724 C CA . LYS A 1 94 ? 15.655 6.891 -15.255 1.00 77.69 94 LYS A CA 1
ATOM 725 C C . LYS A 1 94 ? 15.974 7.707 -16.513 1.00 77.69 94 LYS A C 1
ATOM 727 O O . LYS A 1 94 ? 15.384 8.768 -16.688 1.00 77.69 94 LYS A O 1
ATOM 732 N N . ALA A 1 95 ? 16.903 7.246 -17.351 1.00 80.19 95 ALA A N 1
ATOM 733 C CA . ALA A 1 95 ? 17.213 7.866 -18.638 1.00 80.19 95 ALA A CA 1
ATOM 734 C C . ALA A 1 95 ? 16.126 7.617 -19.703 1.00 80.19 95 ALA A C 1
ATOM 736 O O . ALA A 1 95 ? 16.071 8.327 -20.705 1.00 80.19 95 ALA A O 1
ATOM 737 N N . CYS A 1 96 ? 15.238 6.644 -19.483 1.00 78.31 96 CYS A N 1
ATOM 738 C CA . CYS A 1 96 ? 14.144 6.321 -20.387 1.00 78.31 96 CYS A CA 1
ATOM 739 C C . CYS A 1 96 ? 12.982 7.300 -20.190 1.00 78.31 96 CYS A C 1
ATOM 741 O O . CYS A 1 96 ? 12.145 7.141 -19.299 1.00 78.31 96 CYS A O 1
ATOM 743 N N . TYR A 1 97 ? 12.922 8.317 -21.048 1.00 79.38 97 TYR A N 1
ATOM 744 C CA . TYR A 1 97 ? 11.775 9.212 -21.144 1.00 79.38 97 TYR A CA 1
ATOM 745 C C . TYR A 1 97 ? 11.360 9.434 -22.604 1.00 79.38 97 TYR A C 1
ATOM 747 O O . TYR A 1 97 ? 12.219 9.755 -23.428 1.00 79.38 97 TYR A O 1
ATOM 755 N N . PRO A 1 98 ? 10.059 9.365 -22.943 1.00 78.00 98 PRO A N 1
ATOM 756 C CA . PRO A 1 98 ? 8.942 8.801 -22.171 1.00 78.00 98 PRO A CA 1
ATOM 757 C C . PRO A 1 98 ? 9.166 7.372 -21.602 1.00 78.00 98 PRO A C 1
ATOM 759 O O . PRO A 1 98 ? 10.009 6.646 -22.130 1.00 78.00 98 PRO A O 1
ATOM 762 N N . PRO A 1 99 ? 8.445 6.960 -20.535 1.00 78.31 99 PRO A N 1
ATOM 763 C CA . PRO A 1 99 ? 8.662 5.675 -19.853 1.00 78.31 99 PRO A CA 1
ATOM 764 C C . PRO A 1 99 ? 8.478 4.439 -20.746 1.00 78.31 99 PRO A C 1
ATOM 766 O O . PRO A 1 99 ? 7.743 4.476 -21.733 1.00 78.31 99 PRO A O 1
ATOM 769 N N . LEU A 1 100 ? 9.036 3.301 -20.318 1.00 69.06 100 LEU A N 1
ATOM 770 C CA . LEU A 1 100 ? 8.968 2.012 -21.031 1.00 69.06 100 LEU A CA 1
ATOM 771 C C . LEU A 1 100 ? 7.545 1.529 -21.373 1.00 69.06 100 LEU A C 1
ATOM 773 O O . LEU A 1 100 ? 7.343 0.802 -22.340 1.00 69.06 100 LEU A O 1
ATOM 777 N N . ILE A 1 101 ? 6.546 1.962 -20.601 1.00 70.56 101 ILE A N 1
ATOM 778 C CA . ILE A 1 101 ? 5.129 1.613 -20.797 1.00 70.56 101 ILE A CA 1
ATOM 779 C C . ILE A 1 101 ? 4.586 2.180 -22.118 1.00 70.56 101 ILE A C 1
ATOM 781 O O . ILE A 1 101 ? 3.631 1.642 -22.677 1.00 70.56 101 ILE A O 1
ATOM 785 N N . VAL A 1 102 ? 5.166 3.281 -22.607 1.00 80.00 102 VAL A N 1
ATOM 786 C CA . VAL A 1 102 ? 4.698 3.977 -23.814 1.00 80.00 102 VAL A CA 1
ATOM 787 C C . VAL A 1 102 ? 5.662 3.854 -24.992 1.00 80.00 102 VAL A C 1
ATOM 789 O O . VAL A 1 102 ? 5.233 4.043 -26.127 1.00 80.00 102 VAL A O 1
ATOM 792 N N . GLN A 1 103 ? 6.936 3.526 -24.754 1.00 74.50 103 GLN A N 1
ATOM 793 C CA . GLN A 1 103 ? 7.915 3.309 -25.820 1.00 74.50 103 GLN A CA 1
ATOM 794 C C . GLN A 1 103 ? 9.074 2.397 -25.379 1.00 74.50 103 GLN A C 1
ATOM 796 O O . GLN A 1 103 ? 9.475 2.440 -24.217 1.00 74.50 103 GLN A O 1
ATOM 801 N N . PRO A 1 104 ? 9.676 1.618 -26.293 1.00 79.00 104 PRO A N 1
ATOM 802 C CA . PRO A 1 104 ? 10.912 0.894 -26.012 1.00 79.00 104 PRO A CA 1
ATOM 803 C C . PRO A 1 104 ? 12.069 1.855 -25.705 1.00 79.00 104 PRO A C 1
ATOM 805 O O . PRO A 1 104 ? 12.187 2.908 -26.330 1.00 79.00 104 PRO A O 1
ATOM 808 N N . CYS A 1 105 ? 12.950 1.474 -24.780 1.00 76.69 105 CYS A N 1
ATOM 809 C CA . CYS A 1 105 ? 14.154 2.231 -24.444 1.00 76.69 105 CYS A CA 1
ATOM 810 C C . CYS A 1 105 ? 15.403 1.496 -24.941 1.00 76.69 105 CYS A C 1
ATOM 812 O O . CYS A 1 105 ? 15.505 0.281 -24.786 1.00 76.69 105 CYS A O 1
ATOM 814 N N . SER A 1 106 ? 16.354 2.235 -25.514 1.00 77.75 106 SER A N 1
ATOM 815 C CA . SER A 1 106 ? 17.619 1.685 -26.029 1.00 77.75 106 SER A CA 1
ATOM 816 C C . SER A 1 106 ? 18.715 1.574 -24.964 1.00 77.75 106 SER A C 1
ATOM 818 O O . SER A 1 106 ? 19.785 1.034 -25.239 1.00 77.75 106 SER A O 1
ATOM 820 N N . GLU A 1 107 ? 18.472 2.098 -23.762 1.00 74.19 107 GLU A N 1
ATOM 821 C CA . GLU A 1 107 ? 19.431 2.066 -22.663 1.00 74.19 107 GLU A CA 1
ATOM 822 C C . GLU A 1 107 ? 19.503 0.668 -22.028 1.00 74.19 107 GLU A C 1
ATOM 824 O O . GLU A 1 107 ? 18.463 0.041 -21.799 1.00 74.19 107 GLU A O 1
ATOM 829 N N . PRO A 1 108 ? 20.703 0.167 -21.681 1.00 67.12 108 PRO A N 1
ATOM 830 C CA . PRO A 1 108 ? 20.844 -1.132 -21.042 1.00 67.12 108 PRO A CA 1
ATOM 831 C C . PRO A 1 108 ? 20.137 -1.146 -19.680 1.00 67.12 108 PRO A C 1
ATOM 833 O O . PRO A 1 108 ? 20.422 -0.340 -18.794 1.00 67.12 108 PRO A O 1
ATOM 836 N N . SER A 1 109 ? 19.246 -2.117 -19.484 1.00 59.97 109 SER A N 1
ATOM 837 C CA . SER A 1 109 ? 18.393 -2.295 -18.293 1.00 59.97 109 SER A CA 1
ATOM 838 C C . SER A 1 109 ? 19.165 -2.722 -17.027 1.00 59.97 109 SER A C 1
ATOM 840 O O . SER A 1 109 ? 18.575 -3.087 -16.016 1.00 59.97 109 SER A O 1
ATOM 842 N N . GLY A 1 110 ? 20.501 -2.717 -17.073 1.00 53.91 110 GLY A N 1
ATOM 843 C CA . GLY A 1 110 ? 21.369 -3.498 -16.192 1.00 53.91 110 GLY A CA 1
ATOM 844 C C . GLY A 1 110 ? 21.765 -2.882 -14.849 1.00 53.91 110 GLY A C 1
ATOM 845 O O . GLY A 1 110 ? 22.605 -3.473 -14.178 1.00 53.91 110 GLY A O 1
ATOM 846 N N . LEU A 1 111 ? 21.230 -1.727 -14.430 1.00 48.00 111 LEU A N 1
ATOM 847 C CA . LEU A 1 111 ? 21.681 -1.118 -13.161 1.00 48.00 111 LEU A CA 1
ATOM 848 C C . LEU A 1 111 ? 20.608 -0.437 -12.307 1.00 48.00 111 LEU A C 1
ATOM 850 O O . LEU A 1 111 ? 20.853 -0.142 -11.138 1.00 48.00 111 LEU A O 1
ATOM 854 N N . HIS A 1 112 ? 19.398 -0.239 -12.820 1.00 52.41 112 HIS A N 1
ATOM 855 C CA . HIS A 1 112 ? 18.339 0.403 -12.055 1.00 52.41 112 HIS A CA 1
ATOM 856 C C . HIS A 1 112 ? 17.060 -0.426 -12.186 1.00 52.41 112 HIS A C 1
ATOM 858 O O . HIS A 1 112 ? 16.446 -0.489 -13.237 1.00 52.41 112 HIS A O 1
ATOM 864 N N . LYS A 1 113 ? 16.662 -1.107 -11.106 1.00 52.03 113 LYS A N 1
ATOM 865 C CA . LYS A 1 113 ? 15.267 -1.524 -10.920 1.00 52.03 113 LYS A CA 1
ATOM 866 C C . LYS A 1 113 ? 14.528 -0.324 -10.364 1.00 52.03 113 LYS A C 1
ATOM 868 O O . LYS A 1 113 ? 14.441 -0.158 -9.142 1.00 52.03 113 LYS A O 1
ATOM 873 N N . GLN A 1 114 ? 14.142 0.607 -11.227 1.00 54.50 114 GLN A N 1
ATOM 874 C CA . GLN A 1 114 ? 13.435 1.782 -10.757 1.00 54.50 114 GLN A CA 1
ATOM 875 C C . GLN A 1 114 ? 11.993 1.400 -10.406 1.00 54.50 114 GLN A C 1
ATOM 877 O O . GLN A 1 114 ? 11.295 0.704 -11.134 1.00 54.50 114 GLN A O 1
ATOM 882 N N . ARG A 1 115 ? 11.546 1.853 -9.230 1.00 54.66 115 ARG A N 1
ATOM 883 C CA . ARG A 1 115 ? 10.164 1.686 -8.774 1.00 54.66 115 ARG A CA 1
ATOM 884 C C . ARG A 1 115 ? 9.245 2.402 -9.762 1.00 54.66 115 ARG A C 1
ATOM 886 O O . ARG A 1 115 ? 9.156 3.630 -9.713 1.00 54.66 115 ARG A O 1
ATOM 893 N N . GLN A 1 116 ? 8.560 1.669 -10.630 1.00 47.47 116 GLN A N 1
ATOM 894 C CA . GLN A 1 116 ? 7.405 2.229 -11.313 1.00 47.47 116 GLN A CA 1
ATOM 895 C C . GLN A 1 116 ? 6.317 2.411 -10.259 1.00 47.47 116 GLN A C 1
ATOM 897 O O . GLN A 1 116 ? 5.749 1.454 -9.740 1.00 47.47 116 GLN A O 1
ATOM 902 N N . GLN A 1 117 ? 6.057 3.664 -9.889 1.00 46.28 117 GLN A N 1
ATOM 903 C CA . GLN A 1 117 ? 4.885 3.998 -9.096 1.00 46.28 117 GLN A CA 1
ATOM 904 C C . GLN A 1 117 ? 3.674 3.672 -9.975 1.00 46.28 117 GLN A C 1
ATOM 906 O O . GLN A 1 117 ? 3.293 4.470 -10.831 1.00 46.28 117 GLN A O 1
ATOM 911 N N . ALA A 1 118 ? 3.098 2.479 -9.814 1.00 43.50 118 ALA A N 1
ATOM 912 C CA . ALA A 1 118 ? 1.827 2.172 -10.444 1.00 43.50 118 ALA A CA 1
ATOM 913 C C . ALA A 1 118 ? 0.837 3.294 -10.074 1.00 43.50 118 ALA A C 1
ATOM 915 O O . ALA A 1 118 ? 0.814 3.720 -8.911 1.00 43.50 118 ALA A O 1
ATOM 916 N N . PRO A 1 119 ? 0.061 3.830 -11.032 1.00 46.72 119 PRO A N 1
ATOM 917 C CA . PRO A 1 119 ? -0.852 4.923 -10.746 1.00 46.72 119 PRO A CA 1
ATOM 918 C C . PRO A 1 119 ? -1.839 4.460 -9.672 1.00 46.72 119 PRO A C 1
ATOM 920 O O . PRO A 1 119 ? -2.641 3.553 -9.899 1.00 46.72 119 PRO A O 1
ATOM 923 N N . ALA A 1 120 ? -1.766 5.083 -8.491 1.00 44.56 120 ALA A N 1
ATOM 924 C CA . ALA A 1 120 ? -2.580 4.731 -7.325 1.00 44.56 120 ALA A CA 1
ATOM 925 C C . ALA A 1 120 ? -4.087 4.725 -7.648 1.00 44.56 120 ALA A C 1
ATOM 927 O O . ALA A 1 120 ? -4.832 3.918 -7.097 1.00 44.56 120 ALA A O 1
ATOM 928 N N . HIS A 1 121 ? -4.494 5.545 -8.624 1.00 49.06 121 HIS A N 1
ATOM 929 C CA . HIS A 1 121 ? -5.849 5.652 -9.166 1.00 49.06 121 HIS A CA 1
ATOM 930 C C . HIS A 1 121 ? -6.417 4.357 -9.771 1.00 49.06 121 HIS A C 1
ATOM 932 O O . HIS A 1 121 ? -7.627 4.263 -9.955 1.00 49.06 121 HIS A O 1
ATOM 938 N N . ARG A 1 122 ? -5.586 3.356 -10.107 1.00 48.25 122 ARG A N 1
ATOM 939 C CA . ARG A 1 122 ? -6.072 2.079 -10.669 1.00 48.25 122 ARG A CA 1
ATOM 940 C C . ARG A 1 122 ? -6.163 0.950 -9.645 1.00 48.25 122 ARG A C 1
ATOM 942 O O . ARG A 1 122 ? -6.783 -0.069 -9.929 1.00 48.25 122 ARG A O 1
ATOM 949 N N . LEU A 1 123 ? -5.522 1.101 -8.489 1.00 53.25 123 LEU A N 1
ATOM 950 C CA . LEU A 1 123 ? -5.286 -0.017 -7.574 1.00 53.25 123 LEU A CA 1
ATOM 951 C C . LEU A 1 123 ? -6.198 0.021 -6.352 1.00 53.25 123 LEU A C 1
ATOM 953 O O . LEU A 1 123 ? -6.512 -1.026 -5.813 1.00 53.25 123 LEU A O 1
ATOM 957 N N . LEU A 1 124 ? -6.717 1.180 -5.954 1.00 56.06 124 LEU A N 1
ATOM 958 C CA . LEU A 1 124 ? -7.682 1.275 -4.862 1.00 56.06 124 LEU A CA 1
ATOM 959 C C . LEU A 1 124 ? -8.906 2.065 -5.329 1.00 56.06 124 LEU A C 1
ATOM 961 O O . LEU A 1 124 ? -8.746 2.972 -6.145 1.00 56.06 124 LEU A O 1
ATOM 965 N N . PRO A 1 125 ? -10.124 1.754 -4.839 1.00 53.25 125 PRO A N 1
ATOM 966 C CA . PRO A 1 125 ? -11.249 2.660 -5.028 1.00 53.25 125 PRO A CA 1
ATOM 967 C C . PRO A 1 125 ? -10.820 4.043 -4.529 1.00 53.25 125 PRO A C 1
ATOM 969 O O . PRO A 1 125 ? -10.263 4.134 -3.431 1.00 53.25 125 PRO A O 1
ATOM 972 N N . GLU A 1 126 ? -11.017 5.063 -5.370 1.00 52.00 126 G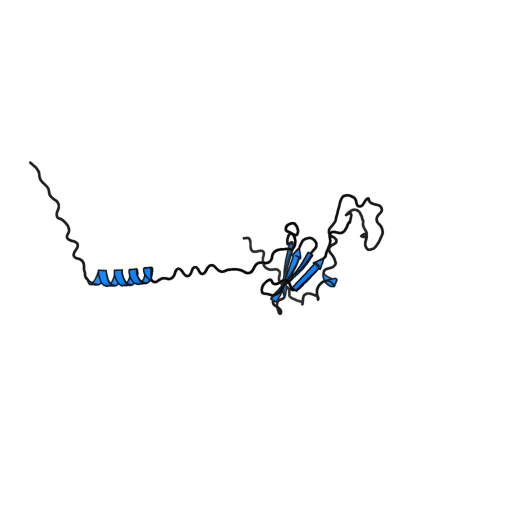LU A N 1
ATOM 973 C CA . GLU A 1 126 ? -10.636 6.455 -5.112 1.00 52.00 126 GLU A CA 1
ATOM 974 C C . GLU A 1 126 ? -10.850 6.810 -3.633 1.00 52.00 126 GLU A C 1
ATOM 976 O O . GLU A 1 126 ? -11.938 6.564 -3.092 1.00 52.00 126 GLU A O 1
ATOM 981 N N . PRO A 1 127 ? -9.833 7.359 -2.947 1.00 46.50 127 PRO A N 1
ATOM 982 C CA . PRO A 1 127 ? -10.033 7.849 -1.597 1.00 46.50 127 PRO A CA 1
ATOM 983 C C . PRO A 1 127 ? -11.157 8.896 -1.625 1.00 46.50 127 PRO A C 1
ATOM 985 O O . PRO A 1 127 ? -11.099 9.812 -2.446 1.00 46.50 127 PRO A O 1
ATOM 988 N N . PRO A 1 128 ? -12.194 8.805 -0.772 1.00 46.81 128 PRO A N 1
ATOM 989 C CA . PRO A 1 128 ? -13.237 9.821 -0.775 1.00 46.81 128 PRO A CA 1
ATOM 990 C C . PRO A 1 128 ? -12.636 11.183 -0.432 1.00 46.81 128 PRO A C 1
ATOM 992 O O . PRO A 1 128 ? -11.678 11.287 0.346 1.00 46.81 128 PRO A O 1
ATOM 995 N N . ALA A 1 129 ? -13.237 12.230 -0.993 1.00 45.19 129 ALA A N 1
ATOM 996 C CA . ALA A 1 129 ? -12.891 13.609 -0.696 1.00 45.19 129 ALA A CA 1
ATOM 997 C C . ALA A 1 129 ? -12.814 13.822 0.830 1.00 45.19 129 ALA A C 1
ATOM 999 O O . ALA A 1 129 ? -13.789 13.603 1.546 1.00 45.19 129 ALA A O 1
ATOM 1000 N N . GLY A 1 130 ? -11.635 14.219 1.326 1.00 55.72 130 GLY A N 1
ATOM 1001 C CA . GLY A 1 130 ? -11.414 14.519 2.743 1.00 55.72 130 GLY A CA 1
ATOM 1002 C C . GLY A 1 130 ? -10.352 13.689 3.472 1.00 55.72 130 GLY A C 1
ATOM 1003 O O . GLY A 1 130 ? -10.333 13.708 4.694 1.00 55.72 130 GLY A O 1
ATOM 1004 N N . MET A 1 131 ? -9.441 12.965 2.824 1.00 54.88 131 MET A N 1
ATOM 1005 C CA . MET A 1 131 ? -8.349 12.310 3.570 1.00 54.88 131 MET A CA 1
ATOM 1006 C C . MET A 1 131 ? -7.461 13.308 4.340 1.00 54.88 131 MET A C 1
ATOM 1008 O O . MET A 1 131 ? -7.049 14.331 3.797 1.00 54.88 131 MET A O 1
ATOM 1012 N N . ARG A 1 132 ? -7.135 12.993 5.604 1.00 60.06 132 ARG A N 1
ATOM 1013 C CA . ARG A 1 132 ? -6.084 13.673 6.382 1.00 60.06 132 ARG A CA 1
ATOM 1014 C C . ARG A 1 132 ? -4.870 12.754 6.471 1.00 60.06 132 ARG A C 1
ATOM 1016 O O . ARG A 1 132 ? -5.009 11.589 6.835 1.00 60.06 132 ARG A O 1
ATOM 1023 N N . GLN A 1 133 ? -3.685 13.288 6.191 1.00 54.31 133 GLN A N 1
ATOM 1024 C CA . GLN A 1 133 ? -2.446 12.632 6.601 1.00 54.31 133 GLN A CA 1
ATOM 1025 C C . GLN A 1 133 ? -2.380 12.667 8.137 1.00 54.31 133 GLN A C 1
ATOM 1027 O O . GLN A 1 133 ? -2.635 13.727 8.721 1.00 54.31 133 GLN A O 1
ATOM 1032 N N . PRO A 1 134 ? -2.072 11.550 8.817 1.00 49.94 134 PRO A N 1
ATOM 1033 C CA . PRO A 1 134 ? -1.761 11.606 10.232 1.00 49.94 134 PRO A CA 1
ATOM 1034 C C . PRO A 1 134 ? -0.520 12.479 10.398 1.00 49.94 134 PRO A C 1
ATOM 1036 O O . PRO A 1 134 ? 0.487 12.283 9.716 1.00 49.94 134 PRO A O 1
ATOM 1039 N N . LEU A 1 135 ? -0.620 13.474 11.280 1.00 45.97 135 LEU A N 1
ATOM 1040 C CA . LEU A 1 135 ? 0.512 14.291 11.697 1.00 45.97 135 LEU A CA 1
ATOM 1041 C C . LEU A 1 135 ? 1.640 13.350 12.116 1.00 45.97 135 LEU A C 1
ATOM 1043 O O . LEU A 1 135 ? 1.428 12.470 12.947 1.00 45.97 135 LEU A O 1
ATOM 1047 N N . SER A 1 136 ? 2.804 13.524 11.493 1.00 47.12 136 SER A N 1
ATOM 1048 C CA . SER A 1 136 ? 4.017 12.756 11.756 1.00 47.12 136 SER A CA 1
ATOM 1049 C C . SER A 1 136 ? 4.336 12.795 13.254 1.00 47.12 136 SER A C 1
ATOM 1051 O O . SER A 1 136 ? 4.887 13.772 13.762 1.00 47.12 136 SER A O 1
ATOM 1053 N N . GLY A 1 137 ? 3.916 11.761 13.981 1.00 38.28 137 GLY A N 1
ATOM 1054 C CA . GLY A 1 137 ? 4.292 11.546 15.367 1.00 38.28 137 GLY A CA 1
ATOM 1055 C C . GLY A 1 137 ? 5.714 11.017 15.372 1.00 38.28 137 GLY A C 1
ATOM 1056 O O . GLY A 1 137 ? 5.937 9.858 15.029 1.00 38.28 137 GLY A O 1
ATOM 1057 N N . ARG A 1 138 ? 6.677 11.876 15.715 1.00 37.81 138 ARG A N 1
ATOM 1058 C CA . ARG A 1 138 ? 8.009 11.427 16.129 1.00 37.81 138 ARG A CA 1
ATOM 1059 C C . ARG A 1 138 ? 7.825 10.516 17.344 1.00 37.81 138 ARG A C 1
ATOM 1061 O O . ARG A 1 138 ? 7.362 10.987 18.380 1.00 37.81 138 ARG A O 1
ATOM 1068 N N . LEU A 1 139 ? 8.144 9.237 17.171 1.00 37.44 139 LEU A N 1
ATOM 1069 C CA . LEU A 1 139 ? 8.613 8.381 18.258 1.00 37.44 139 LEU A CA 1
ATOM 1070 C C . LEU A 1 139 ? 10.050 8.780 18.604 1.00 37.44 139 LEU A C 1
ATOM 1072 O O . LEU A 1 139 ? 10.795 9.128 17.655 1.00 37.44 139 LEU A O 1
#

Foldseek 3Di:
DDDDDDDDPDDDPDVVVVVVVVVVVVVVVPPPPPPPPDDAQDDDDPDPQFAWDFWWAQPPQRWIWIDTQQWIFIAHNNRHTDDIDGQDQAQWDPVDPPGCVVHNDPDDSPDDSDRRRDPPPVRDPPRPPDIDGPDPDDD

Secondary structure (DSSP, 8-state):
--------------HHHHHHHHHHHHHHHH---------------SSTTS-EEEEEE-TTT--EEEEETTEEEEE-TT--EEEEEE-----B-TT-SS-TTTS---S--SS-B------GGGTS--PPTT-BPPP----

InterPro domains:
  IPR015943 WD40/YVTN repeat-like-containing domain superfamily [G3DSA:2.130.10.10] (35-119)
  IPR031148 Plexin family [PTHR22625] (17-109)
  IPR036352 Sema domain superfamily [SSF101912] (42-108)

pLDDT: mean 70.82, std 18.59, range [37.16, 95.56]

Radius of gyration: 33.06 Å; chains: 1; bounding box: 50×23×113 Å

Sequence (139 aa):
MEGRRAPRRTLSADPKVGALATLIGCWLLAAPAFCTGQTFTTFHPERRDWLFNHLTVHQTTGALYIGAVNRVYKLSGNLTLLVSHDTGPEDDNKACYPPLIVQPCSEPSGLHKQRQQAPAHRLLPEPPAGMRQPLSGRL